Protein AF-A0A7W7SWP2-F1 (afdb_monomer)

Nearest PDB structures (foldseek):
  8hky-assembly1_S14P  TM=2.098E-01  e=2.888E+00  Sulfolobus acidocaldarius DSM 639

Radius of gyration: 24.04 Å; Cα contacts (8 Å, |Δi|>4): 48; chains: 1; bounding box: 56×55×48 Å

Structure (mmCIF, N/CA/C/O backbone):
data_AF-A0A7W7SWP2-F1
#
_entry.id   AF-A0A7W7SWP2-F1
#
loop_
_atom_site.group_PDB
_atom_site.id
_atom_site.type_symbol
_atom_site.label_atom_id
_atom_site.label_alt_id
_atom_site.label_comp_id
_atom_site.label_asym_id
_atom_site.label_entity_id
_atom_site.label_seq_id
_atom_site.pdbx_PDB_ins_code
_atom_site.Cartn_x
_atom_site.Cartn_y
_atom_site.Cartn_z
_atom_site.occupancy
_atom_site.B_iso_or_equiv
_atom_site.auth_seq_id
_atom_site.auth_comp_id
_atom_site.auth_asym_id
_atom_site.auth_atom_id
_atom_site.pdbx_PDB_model_num
ATOM 1 N N . MET A 1 1 ? 23.117 -46.624 16.163 1.00 56.22 1 MET A N 1
ATOM 2 C CA . MET A 1 1 ? 22.921 -45.168 16.314 1.00 56.22 1 MET A CA 1
ATOM 3 C C . MET A 1 1 ? 21.770 -44.788 15.405 1.00 56.22 1 MET A C 1
ATOM 5 O O . MET A 1 1 ? 21.963 -44.734 14.200 1.00 56.22 1 MET A O 1
ATOM 9 N N . SER A 1 2 ? 20.565 -44.674 15.959 1.00 62.66 2 SER A N 1
ATOM 10 C CA . SER A 1 2 ? 19.377 -44.283 15.197 1.00 62.66 2 SER A CA 1
ATOM 11 C C . SER A 1 2 ? 19.330 -42.763 15.142 1.00 62.66 2 SER A C 1
ATOM 13 O O . SER A 1 2 ? 19.323 -42.117 16.189 1.00 62.66 2 SER A O 1
ATOM 15 N N . TYR A 1 3 ? 19.363 -42.201 13.937 1.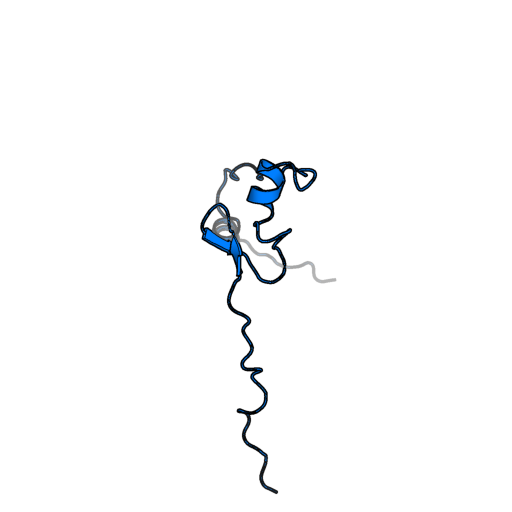00 61.66 3 TYR A N 1
ATOM 16 C CA . TYR A 1 3 ? 19.133 -40.775 13.742 1.00 61.66 3 TYR A CA 1
ATOM 17 C C . TYR A 1 3 ? 17.661 -40.473 14.060 1.00 61.66 3 TYR A C 1
ATOM 19 O O . TYR A 1 3 ? 16.799 -41.251 13.644 1.00 61.66 3 TYR A O 1
ATOM 27 N N . PRO A 1 4 ? 17.349 -39.403 14.810 1.00 59.06 4 PRO A N 1
ATOM 28 C CA . PRO A 1 4 ? 15.969 -38.965 14.944 1.00 59.06 4 PRO A CA 1
ATOM 29 C C . PRO A 1 4 ? 15.439 -38.497 13.579 1.00 59.06 4 PRO A C 1
ATOM 31 O O . PRO A 1 4 ? 16.181 -37.919 12.783 1.00 59.06 4 PRO A O 1
ATOM 34 N N . GLU A 1 5 ? 14.165 -38.791 13.321 1.00 60.38 5 GLU A N 1
ATOM 35 C CA . GLU A 1 5 ? 13.416 -38.420 12.115 1.00 60.38 5 GLU A CA 1
ATOM 36 C C . GLU A 1 5 ? 13.576 -36.924 11.758 1.00 60.38 5 GLU A C 1
ATOM 38 O O . GLU A 1 5 ? 13.497 -36.073 12.650 1.00 60.38 5 GLU A O 1
ATOM 43 N N . PRO A 1 6 ? 13.748 -36.571 10.468 1.00 60.53 6 PRO A N 1
ATOM 44 C CA . PRO A 1 6 ? 13.928 -35.187 10.016 1.00 60.53 6 PRO A CA 1
ATOM 45 C C . PRO A 1 6 ? 12.660 -34.311 10.099 1.00 60.53 6 PRO A C 1
ATOM 47 O O . PRO A 1 6 ? 12.707 -33.143 9.718 1.00 60.53 6 PRO A O 1
ATOM 50 N N . ASP A 1 7 ? 11.544 -34.826 10.618 1.00 53.91 7 ASP A N 1
ATOM 51 C CA . ASP A 1 7 ? 10.256 -34.114 10.657 1.00 53.91 7 ASP A CA 1
ATOM 52 C C . ASP A 1 7 ? 10.129 -33.118 11.833 1.00 53.91 7 ASP A C 1
ATOM 54 O O . ASP A 1 7 ? 9.198 -32.322 11.907 1.00 53.91 7 ASP A O 1
ATOM 58 N N . ALA A 1 8 ? 11.094 -33.100 12.760 1.00 55.25 8 ALA A N 1
ATOM 59 C CA . ALA A 1 8 ? 11.034 -32.273 13.972 1.00 55.25 8 ALA A CA 1
ATOM 60 C C . ALA A 1 8 ? 11.509 -30.809 13.798 1.00 55.25 8 ALA A C 1
ATOM 62 O O . ALA A 1 8 ? 11.590 -30.077 14.785 1.00 55.25 8 ALA A O 1
ATOM 63 N N . LEU A 1 9 ? 11.843 -30.365 12.578 1.00 58.12 9 LEU A N 1
ATOM 64 C CA . LEU A 1 9 ? 12.370 -29.012 12.312 1.00 58.12 9 LEU A CA 1
ATOM 65 C C . LEU A 1 9 ? 11.422 -28.078 11.555 1.00 58.12 9 LEU A C 1
ATOM 67 O O . LEU A 1 9 ? 11.825 -26.961 11.233 1.00 58.12 9 LEU A O 1
ATOM 71 N N . LEU A 1 10 ? 10.179 -28.472 11.281 1.00 61.09 10 LEU A N 1
ATOM 72 C CA . LEU A 1 10 ? 9.212 -27.539 10.705 1.00 61.09 10 LEU A CA 1
ATOM 73 C C . LEU A 1 10 ? 8.430 -26.877 11.844 1.00 61.09 10 LEU A C 1
ATOM 75 O O . LEU A 1 10 ? 7.514 -27.498 12.384 1.00 61.09 10 LEU A O 1
ATOM 79 N N . PRO A 1 11 ? 8.760 -25.636 12.261 1.00 56.69 11 PRO A N 1
ATOM 80 C CA . PRO A 1 11 ? 7.898 -24.921 13.186 1.00 56.69 11 PRO A CA 1
ATOM 81 C C . PRO A 1 11 ? 6.513 -24.804 12.544 1.00 56.69 11 PRO A C 1
ATOM 83 O O . PRO A 1 11 ? 6.343 -24.128 11.530 1.00 56.69 11 PRO A O 1
ATOM 86 N N . ALA A 1 12 ? 5.527 -25.459 13.161 1.00 55.75 12 ALA A N 1
ATOM 87 C CA . ALA A 1 12 ? 4.107 -25.481 12.799 1.00 55.75 12 ALA A CA 1
ATOM 88 C C . ALA A 1 12 ? 3.411 -24.111 12.931 1.00 55.75 12 ALA A C 1
ATOM 90 O O . ALA A 1 12 ? 2.210 -24.014 13.155 1.00 55.75 12 ALA A O 1
ATOM 91 N N . GLU A 1 13 ? 4.160 -23.024 12.810 1.00 54.00 13 GLU A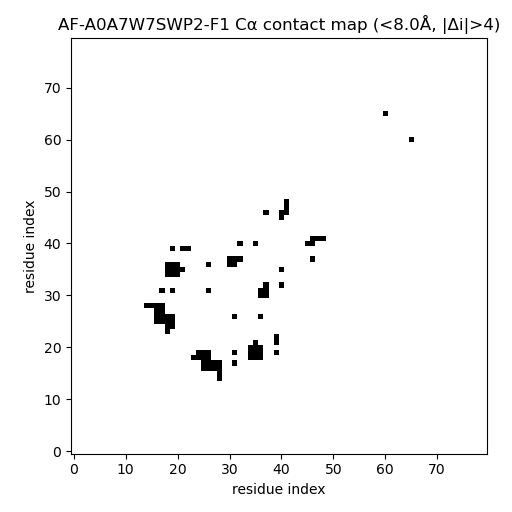 N 1
ATOM 92 C CA . GLU A 1 13 ? 3.710 -21.674 13.091 1.00 54.00 13 GLU A CA 1
ATOM 93 C C . GLU A 1 13 ? 3.985 -20.812 11.865 1.00 54.00 13 GLU A C 1
ATOM 95 O O . GLU A 1 13 ? 4.588 -19.740 11.928 1.00 54.00 13 GLU A O 1
ATOM 100 N N . GLU A 1 14 ? 3.492 -21.264 10.713 1.00 55.53 14 GLU A N 1
ATOM 101 C CA . GLU A 1 14 ? 3.185 -20.391 9.589 1.00 55.53 14 GLU A CA 1
ATOM 102 C C . GLU A 1 14 ? 2.013 -19.467 10.002 1.00 55.53 14 GLU A C 1
ATOM 104 O O . GLU A 1 14 ? 0.899 -19.591 9.512 1.00 55.53 14 GLU A O 1
ATOM 109 N N . SER A 1 15 ? 2.231 -18.583 10.990 1.00 62.88 15 SER A N 1
ATOM 110 C CA . SER A 1 15 ? 1.335 -17.532 11.479 1.00 62.88 15 SER A CA 1
ATOM 111 C C . SER A 1 15 ? 0.506 -16.988 10.326 1.00 62.88 15 SER A C 1
ATOM 113 O O . SER A 1 15 ? 1.023 -16.250 9.483 1.00 62.88 15 SER A O 1
ATOM 115 N N . ALA A 1 16 ? -0.762 -17.386 10.277 1.00 62.72 16 ALA A N 1
ATOM 116 C CA . ALA A 1 16 ? -1.624 -17.099 9.144 1.00 62.72 16 ALA A CA 1
ATOM 117 C C . ALA A 1 16 ? -1.552 -15.604 8.767 1.00 62.72 16 ALA A C 1
ATOM 119 O O . ALA A 1 16 ? -1.506 -14.747 9.666 1.00 62.72 16 ALA A O 1
ATOM 120 N N . PRO A 1 17 ? -1.521 -15.261 7.464 1.00 67.50 17 PRO A N 1
ATOM 121 C CA . PRO A 1 17 ? -1.449 -13.874 7.026 1.00 67.50 17 PRO A CA 1
ATOM 122 C C . PRO A 1 17 ? -2.594 -13.083 7.661 1.00 67.50 17 PRO A C 1
ATOM 124 O O . PRO A 1 17 ? -3.771 -13.437 7.549 1.00 67.50 17 PRO A O 1
ATOM 127 N N . ARG A 1 18 ? -2.247 -12.016 8.383 1.00 79.31 18 ARG A N 1
ATOM 128 C CA . ARG A 1 18 ? -3.237 -11.203 9.092 1.00 79.31 18 ARG A CA 1
ATOM 129 C C . ARG A 1 18 ? -4.023 -10.383 8.066 1.00 79.31 18 ARG A C 1
ATOM 131 O O . ARG A 1 18 ? -3.439 -9.843 7.133 1.00 79.31 18 ARG A O 1
ATOM 138 N N . ARG A 1 19 ? -5.343 -10.269 8.221 1.00 86.31 19 ARG A N 1
ATOM 139 C CA . ARG A 1 19 ? -6.199 -9.516 7.285 1.00 86.31 19 ARG A CA 1
ATOM 140 C C . ARG A 1 19 ? -6.352 -8.061 7.717 1.00 86.31 19 ARG A C 1
ATOM 142 O O . ARG A 1 19 ? -6.474 -7.772 8.904 1.00 86.31 19 ARG A O 1
ATOM 149 N N . CYS A 1 20 ? -6.376 -7.149 6.750 1.00 89.25 20 CYS A N 1
ATOM 150 C CA . CYS A 1 20 ? -6.662 -5.737 6.999 1.00 89.25 20 CYS A CA 1
ATOM 151 C C . CYS A 1 20 ? -8.130 -5.534 7.421 1.00 89.25 20 CYS A C 1
ATOM 153 O O . CYS A 1 20 ? -9.030 -5.974 6.708 1.00 89.25 20 CYS A O 1
ATOM 155 N N . ARG A 1 21 ? -8.390 -4.790 8.506 1.00 89.25 21 ARG A N 1
ATOM 156 C CA . ARG A 1 21 ? -9.756 -4.486 8.988 1.00 89.25 21 ARG A CA 1
ATOM 157 C C . ARG A 1 21 ? -10.616 -3.676 8.010 1.00 89.25 21 ARG A C 1
ATOM 159 O O . ARG A 1 21 ? -11.834 -3.768 8.071 1.00 89.25 21 ARG A O 1
ATOM 166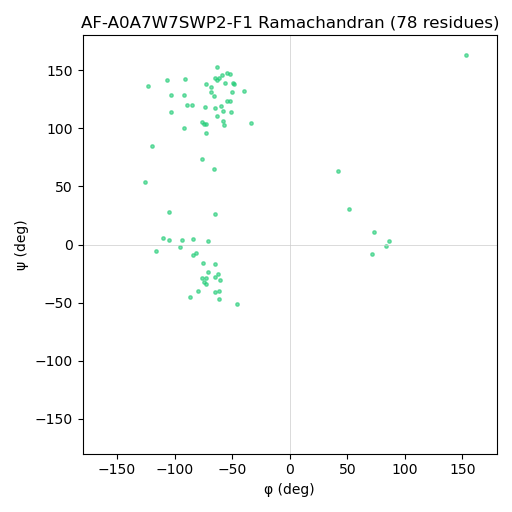 N N . ARG A 1 22 ? -10.005 -2.891 7.112 1.00 87.12 22 ARG A N 1
ATOM 167 C CA . ARG A 1 22 ? -10.729 -2.042 6.144 1.00 87.12 22 ARG A CA 1
ATOM 168 C C . ARG A 1 22 ? -11.096 -2.767 4.848 1.00 87.12 22 ARG A C 1
ATOM 170 O O . ARG A 1 22 ? -12.198 -2.584 4.354 1.00 87.12 22 ARG A O 1
ATOM 177 N N . CYS A 1 23 ? -10.168 -3.525 4.261 1.00 88.69 23 CYS A N 1
ATOM 178 C CA . CYS A 1 23 ? -10.347 -4.131 2.932 1.00 88.69 23 CYS A CA 1
ATOM 179 C C . CYS A 1 23 ? -10.354 -5.665 2.929 1.00 88.69 23 CYS A C 1
ATOM 181 O O . CYS A 1 23 ? -10.549 -6.262 1.879 1.00 88.69 23 CYS A O 1
ATOM 183 N N . GLY A 1 24 ? -10.088 -6.320 4.062 1.00 86.81 24 GLY A N 1
ATOM 184 C CA . GLY A 1 24 ? -10.077 -7.781 4.172 1.00 86.81 24 GLY A CA 1
ATOM 185 C C . GLY A 1 24 ? -8.907 -8.490 3.480 1.00 86.81 24 GLY A C 1
ATOM 186 O O . GLY A 1 24 ? -8.736 -9.691 3.687 1.00 86.81 24 GLY A O 1
ATOM 187 N N . HIS A 1 25 ? -8.077 -7.781 2.705 1.00 85.88 25 HIS A N 1
ATOM 188 C CA . HIS A 1 25 ? -6.938 -8.382 2.013 1.00 85.88 25 HIS A CA 1
ATOM 189 C C . HIS A 1 25 ? -5.906 -8.964 2.994 1.00 85.88 25 HIS A C 1
ATOM 191 O O . HIS A 1 25 ? -5.654 -8.357 4.047 1.00 85.88 25 HIS A O 1
ATOM 197 N N . PRO A 1 26 ? -5.303 -10.123 2.658 1.00 83.38 26 PRO A N 1
ATOM 198 C CA . PRO A 1 26 ? -4.223 -10.703 3.441 1.00 83.38 26 PRO A CA 1
ATOM 199 C C . PRO A 1 26 ? -3.005 -9.781 3.382 1.00 83.38 26 PRO A C 1
ATOM 201 O O . PRO A 1 26 ? -2.561 -9.375 2.310 1.00 83.38 26 PRO A O 1
ATOM 204 N N . VAL A 1 27 ? -2.474 -9.432 4.548 1.00 81.94 27 VAL A N 1
ATOM 205 C CA . VAL A 1 27 ? -1.278 -8.607 4.685 1.00 81.94 27 VAL A CA 1
ATOM 206 C C . VAL A 1 27 ? -0.113 -9.528 5.046 1.00 81.94 27 VAL A C 1
ATOM 208 O O . VAL A 1 27 ? -0.243 -10.323 5.986 1.00 81.94 27 VAL A O 1
ATOM 211 N N . PRO A 1 28 ? 1.020 -9.451 4.319 1.00 70.81 28 PRO A N 1
ATOM 212 C CA . PRO A 1 28 ? 2.199 -10.247 4.637 1.00 70.81 28 PRO A CA 1
ATOM 213 C C . PRO A 1 28 ? 2.627 -9.982 6.085 1.00 70.81 28 PRO A C 1
ATOM 215 O O . PRO A 1 28 ? 2.548 -8.846 6.567 1.00 70.81 28 PRO A O 1
ATOM 218 N N . ARG A 1 29 ? 3.013 -11.059 6.782 1.00 63.88 29 ARG A N 1
ATOM 219 C CA . ARG A 1 29 ? 3.284 -11.098 8.229 1.00 63.88 29 ARG A CA 1
ATOM 220 C C . ARG A 1 29 ? 4.023 -9.847 8.722 1.00 63.88 29 ARG A C 1
ATOM 222 O O . ARG A 1 29 ? 5.011 -9.422 8.132 1.00 63.88 29 ARG A O 1
ATOM 229 N N . GLY A 1 30 ? 3.524 -9.264 9.813 1.00 62.12 30 GLY A N 1
ATOM 230 C CA . GLY A 1 30 ? 4.174 -8.153 10.521 1.00 62.12 30 GLY A CA 1
ATOM 231 C C . GLY A 1 30 ? 3.920 -6.744 9.972 1.00 62.12 30 GLY A C 1
ATOM 232 O O . GLY A 1 30 ? 4.399 -5.790 10.571 1.00 62.12 30 GLY A O 1
ATOM 233 N N . ARG A 1 31 ? 3.154 -6.565 8.883 1.00 67.88 31 ARG A N 1
ATOM 234 C CA . ARG A 1 31 ? 2.896 -5.233 8.283 1.00 67.88 31 ARG A CA 1
ATOM 235 C C . ARG A 1 31 ? 1.502 -4.657 8.553 1.00 67.88 31 ARG A C 1
ATOM 237 O O . ARG A 1 31 ? 0.970 -3.918 7.721 1.00 67.88 31 ARG A O 1
ATOM 244 N N . LEU A 1 32 ? 0.882 -5.021 9.673 1.00 77.00 32 LEU A N 1
ATOM 245 C CA . LEU A 1 32 ? -0.336 -4.343 10.112 1.00 77.00 32 LEU A CA 1
ATOM 246 C C . LEU A 1 32 ? 0.022 -3.193 11.049 1.00 77.00 32 LEU A C 1
ATOM 248 O O . LEU A 1 32 ? 0.708 -3.397 12.043 1.00 77.00 32 LEU A O 1
ATOM 252 N N . PHE A 1 33 ? -0.507 -2.015 10.750 1.00 82.81 33 PHE A N 1
ATOM 253 C CA . PHE A 1 33 ? -0.521 -0.869 11.646 1.00 82.81 33 PHE A CA 1
ATOM 254 C C . PHE A 1 33 ? -1.926 -0.755 12.233 1.00 82.81 33 PHE A C 1
ATOM 256 O O . PHE A 1 33 ? -2.889 -0.586 11.486 1.00 82.81 33 PHE A O 1
ATOM 263 N N . GLU A 1 34 ? -2.067 -0.968 13.544 1.00 86.00 34 GLU A N 1
ATOM 264 C CA . GLU A 1 34 ? -3.366 -0.966 14.247 1.00 86.00 34 GLU A CA 1
ATOM 265 C C . GLU A 1 34 ? -4.446 -1.881 13.621 1.00 86.00 34 GLU A C 1
ATOM 267 O O . GLU A 1 34 ? -5.648 -1.629 13.689 1.00 86.00 34 GLU A O 1
ATOM 272 N N . GLY A 1 35 ? -4.035 -2.983 12.985 1.00 86.88 35 GLY A N 1
ATOM 273 C CA . GLY A 1 35 ? -4.957 -3.901 12.304 1.00 86.88 35 GLY A CA 1
ATOM 274 C C . GLY A 1 35 ? -5.300 -3.518 10.858 1.00 86.88 35 GLY A C 1
ATOM 275 O O . GLY A 1 35 ? -6.078 -4.218 10.205 1.00 86.88 35 GLY A O 1
ATOM 276 N N . TYR A 1 36 ? -4.703 -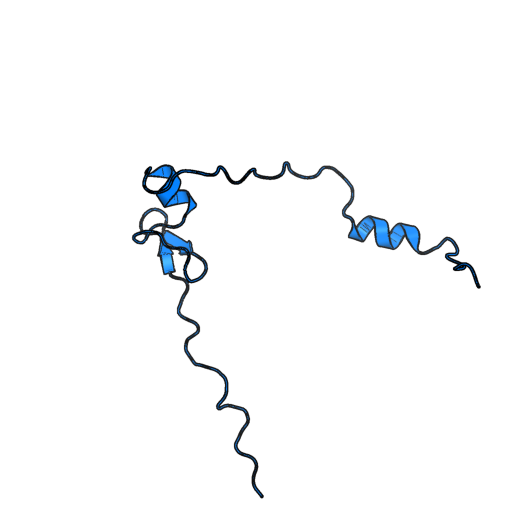2.456 10.322 1.00 88.44 36 TYR A N 1
ATOM 277 C CA . TYR A 1 36 ? -4.826 -2.046 8.927 1.00 88.44 36 TYR A CA 1
ATOM 278 C C . TYR A 1 36 ? -3.545 -2.350 8.152 1.00 88.44 36 TYR A C 1
ATOM 280 O O . TYR A 1 36 ? -2.437 -2.195 8.659 1.00 88.44 36 TYR A O 1
ATOM 288 N N . GLY A 1 37 ? -3.681 -2.782 6.896 1.00 89.00 37 GLY A N 1
ATOM 289 C CA . GLY A 1 37 ? -2.534 -2.845 5.988 1.00 89.00 37 GLY A CA 1
ATOM 290 C C . GLY A 1 37 ? -1.976 -1.444 5.730 1.00 89.00 37 GLY A C 1
ATOM 291 O O . GLY A 1 37 ? -2.735 -0.477 5.767 1.00 89.00 37 GLY A O 1
ATOM 292 N N . ILE A 1 38 ? -0.678 -1.344 5.428 1.00 85.75 38 ILE A N 1
ATOM 293 C CA . ILE A 1 38 ? 0.044 -0.073 5.214 1.00 85.75 38 ILE A CA 1
ATOM 294 C C . ILE A 1 38 ? -0.738 0.894 4.307 1.00 85.75 38 ILE A C 1
ATOM 296 O O . ILE A 1 38 ? -1.016 2.021 4.701 1.00 85.75 38 ILE A O 1
ATOM 300 N N . ASP A 1 39 ? -1.189 0.442 3.133 1.00 84.06 39 ASP A N 1
ATOM 301 C CA . ASP A 1 39 ? -1.938 1.277 2.180 1.00 84.06 39 ASP A CA 1
ATOM 302 C C . ASP A 1 39 ? -3.305 1.746 2.709 1.00 84.06 39 ASP A C 1
ATOM 304 O O . ASP A 1 39 ? -3.839 2.768 2.279 1.00 84.06 39 ASP A O 1
ATOM 308 N N . CYS A 1 40 ? -3.923 0.984 3.614 1.00 87.88 40 CYS A N 1
ATOM 309 C CA . CYS A 1 40 ? -5.166 1.390 4.268 1.00 87.88 40 CYS A CA 1
ATOM 310 C C . CYS A 1 40 ? -4.899 2.372 5.405 1.00 87.88 40 CYS A C 1
ATOM 312 O O . CYS A 1 40 ? -5.647 3.333 5.529 1.00 87.88 40 CYS A O 1
ATOM 314 N N . ALA A 1 41 ? -3.838 2.161 6.183 1.00 89.06 41 ALA A N 1
ATOM 315 C CA . ALA A 1 41 ? -3.441 3.061 7.256 1.00 89.06 41 ALA A CA 1
ATOM 316 C C . ALA A 1 41 ? -3.014 4.439 6.715 1.00 89.06 41 ALA A C 1
ATOM 318 O O . ALA A 1 41 ? -3.459 5.457 7.237 1.00 89.06 41 ALA A O 1
ATOM 319 N N . ILE A 1 42 ? -2.272 4.491 5.601 1.00 87.44 42 ILE A N 1
ATOM 320 C CA . ILE A 1 42 ? -1.940 5.749 4.903 1.00 87.44 42 ILE A CA 1
ATOM 321 C C . ILE A 1 42 ? -3.215 6.457 4.424 1.00 87.44 42 ILE A C 1
ATOM 323 O O . ILE A 1 42 ? -3.405 7.641 4.683 1.00 87.44 42 ILE A O 1
ATOM 327 N N . ARG A 1 43 ? -4.143 5.728 3.784 1.00 85.56 43 ARG A N 1
ATOM 328 C CA . ARG A 1 43 ? -5.437 6.287 3.340 1.00 85.56 43 ARG A CA 1
ATOM 329 C C . ARG A 1 43 ? -6.354 6.734 4.481 1.00 85.56 43 ARG A C 1
ATOM 331 O O . ARG A 1 43 ? -7.341 7.409 4.212 1.00 85.56 43 ARG A O 1
ATOM 338 N N . LEU A 1 44 ? -6.101 6.294 5.711 1.00 87.94 44 LEU A N 1
ATOM 339 C CA . LEU A 1 44 ? -6.817 6.728 6.914 1.00 87.94 44 LEU A CA 1
ATOM 340 C C . LEU A 1 44 ? -6.087 7.863 7.648 1.00 87.94 44 LEU A C 1
ATOM 342 O O . LEU A 1 44 ? -6.595 8.337 8.655 1.00 87.94 44 LEU A O 1
ATOM 346 N N . GLY A 1 45 ? -4.909 8.288 7.175 1.00 87.12 45 GLY A N 1
ATOM 347 C CA . GLY A 1 45 ? -4.083 9.292 7.850 1.00 87.12 45 GLY A CA 1
ATOM 348 C C . GLY A 1 45 ? -3.375 8.784 9.112 1.00 87.12 45 GLY A C 1
ATOM 349 O O . GLY A 1 45 ? -2.809 9.581 9.847 1.00 87.12 45 GLY A O 1
ATOM 350 N N . MET A 1 46 ? -3.389 7.470 9.364 1.00 86.44 46 MET A N 1
ATOM 351 C CA . MET A 1 46 ? -2.744 6.836 10.525 1.00 86.44 46 MET A CA 1
ATOM 352 C C . MET A 1 46 ? -1.220 6.743 10.371 1.00 86.44 46 MET A C 1
ATOM 354 O O . MET A 1 46 ? -0.485 6.733 11.352 1.00 86.44 46 MET A O 1
ATOM 358 N N . LEU A 1 47 ? -0.746 6.661 9.126 1.00 84.69 47 LEU A N 1
ATOM 359 C CA . LEU A 1 47 ? 0.669 6.618 8.774 1.00 84.69 47 LEU A CA 1
ATOM 360 C C . LEU A 1 47 ? 0.984 7.767 7.812 1.00 84.69 47 LEU A C 1
ATOM 362 O O . LEU A 1 47 ? 0.226 7.962 6.855 1.00 84.69 47 LEU A O 1
ATOM 366 N N . PRO A 1 48 ? 2.107 8.488 8.002 1.00 74.25 48 PRO A N 1
ATOM 367 C CA . PRO A 1 48 ? 2.601 9.407 6.989 1.00 74.25 48 PRO A CA 1
ATOM 368 C C . PRO A 1 48 ? 2.882 8.612 5.711 1.00 74.25 48 PRO A C 1
ATOM 370 O O . PRO A 1 48 ? 3.656 7.653 5.702 1.00 74.25 48 PRO A O 1
ATOM 373 N N . GLY A 1 49 ? 2.194 8.967 4.629 1.00 66.69 49 GLY A N 1
ATOM 374 C CA . GLY A 1 49 ? 2.336 8.274 3.360 1.00 66.69 49 GLY A CA 1
ATOM 375 C C . GLY A 1 49 ? 3.649 8.638 2.688 1.00 66.69 49 GLY A C 1
ATOM 376 O O . GLY A 1 49 ? 3.732 9.683 2.053 1.00 66.69 49 GLY A O 1
ATOM 377 N N . THR A 1 50 ? 4.646 7.753 2.726 1.00 63.88 50 THR A N 1
ATOM 378 C CA . THR A 1 50 ? 5.564 7.690 1.590 1.00 63.88 50 THR A CA 1
ATOM 379 C C . THR A 1 50 ? 4.763 7.039 0.475 1.00 63.88 50 THR A C 1
ATOM 381 O O . THR A 1 50 ? 4.446 5.848 0.523 1.00 63.88 50 THR A O 1
ATOM 384 N N . ALA A 1 51 ? 4.302 7.842 -0.485 1.0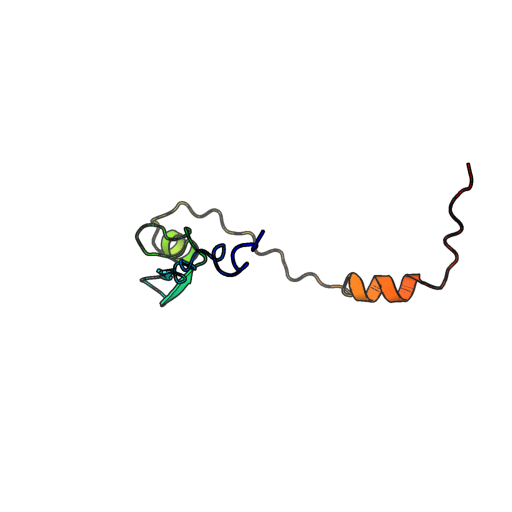0 57.91 51 ALA A N 1
ATOM 385 C CA . ALA A 1 51 ? 3.719 7.293 -1.695 1.00 57.91 51 ALA A CA 1
ATOM 386 C C . ALA A 1 51 ? 4.727 6.269 -2.224 1.00 57.91 51 ALA A C 1
ATOM 388 O O . ALA A 1 51 ? 5.854 6.633 -2.560 1.00 57.91 51 ALA A O 1
ATOM 389 N N . ARG A 1 52 ? 4.367 4.978 -2.233 1.00 59.09 52 ARG A N 1
ATOM 390 C CA . ARG A 1 52 ? 5.133 4.008 -3.010 1.00 59.09 52 ARG A CA 1
ATOM 391 C C . ARG A 1 52 ? 5.062 4.546 -4.422 1.00 59.09 52 ARG A C 1
ATOM 393 O O . ARG A 1 52 ? 3.983 4.523 -5.015 1.00 59.09 52 ARG A O 1
ATOM 400 N N . VAL A 1 53 ? 6.168 5.104 -4.904 1.00 57.78 53 VAL A N 1
ATOM 401 C CA . VAL A 1 53 ? 6.308 5.456 -6.307 1.00 57.78 53 VAL A CA 1
ATOM 402 C C . VAL A 1 53 ? 6.058 4.143 -7.021 1.00 57.78 53 VAL A C 1
ATOM 404 O O . VAL A 1 53 ? 6.867 3.219 -6.944 1.00 57.78 53 VAL A O 1
ATOM 407 N N . ARG A 1 54 ? 4.862 3.993 -7.592 1.00 59.66 54 ARG A N 1
ATOM 408 C CA . ARG A 1 54 ? 4.634 2.909 -8.528 1.00 59.66 54 ARG A CA 1
ATOM 409 C C . ARG A 1 54 ? 5.596 3.233 -9.651 1.00 59.66 54 ARG A C 1
ATOM 411 O O . ARG A 1 54 ? 5.432 4.267 -10.296 1.00 59.66 54 ARG A O 1
ATOM 418 N N . ALA A 1 55 ? 6.637 2.416 -9.792 1.00 62.94 55 ALA A N 1
ATOM 419 C CA . ALA A 1 55 ? 7.446 2.463 -10.991 1.00 62.94 55 ALA A CA 1
ATOM 420 C C . ALA A 1 55 ? 6.465 2.396 -12.164 1.00 62.94 55 ALA A C 1
ATOM 422 O O . ALA A 1 55 ? 5.507 1.612 -12.123 1.00 62.94 55 ALA A O 1
ATOM 423 N N . ALA A 1 56 ? 6.632 3.299 -13.129 1.00 75.88 56 ALA A N 1
ATOM 424 C CA . ALA A 1 56 ? 5.835 3.254 -14.340 1.00 75.88 56 ALA A CA 1
ATOM 425 C C . ALA A 1 56 ? 5.930 1.837 -14.934 1.00 75.88 56 ALA A C 1
ATOM 427 O O . ALA A 1 56 ? 6.971 1.189 -14.767 1.00 75.88 56 ALA A O 1
ATOM 428 N N . PRO A 1 57 ? 4.861 1.328 -15.572 1.00 75.38 57 PRO A N 1
ATOM 429 C CA . PRO A 1 57 ? 4.991 0.114 -16.360 1.00 75.38 57 PRO A CA 1
ATOM 430 C C . PRO A 1 57 ? 6.160 0.317 -17.322 1.00 75.38 57 PRO A C 1
ATOM 432 O O . PRO A 1 57 ? 6.233 1.321 -18.026 1.00 75.38 57 PRO A O 1
ATOM 435 N N . GLN A 1 58 ? 7.121 -0.590 -17.245 1.00 78.19 58 GLN A N 1
ATOM 436 C CA . GLN A 1 58 ? 8.292 -0.565 -18.099 1.00 78.19 58 GLN A CA 1
ATOM 437 C C . GLN A 1 58 ? 7.867 -0.994 -19.500 1.00 78.19 58 GLN A C 1
ATOM 439 O O . GLN A 1 58 ? 7.323 -2.080 -19.686 1.00 78.19 58 GLN A O 1
ATOM 444 N N . GLU A 1 59 ? 8.041 -0.087 -20.456 1.00 82.94 59 GLU A N 1
ATOM 445 C CA . GLU A 1 59 ? 7.794 -0.327 -21.872 1.00 82.94 59 GLU A CA 1
ATOM 446 C C . GLU A 1 59 ? 9.090 -0.860 -22.485 1.00 82.94 59 GLU A C 1
ATOM 448 O O . GLU A 1 59 ? 10.129 -0.203 -22.421 1.00 82.94 59 GLU A O 1
ATOM 453 N N . GLY A 1 60 ? 9.048 -2.067 -23.040 1.00 79.38 60 GLY A N 1
ATOM 454 C CA . GLY A 1 60 ? 10.209 -2.695 -23.659 1.00 79.38 60 GLY A CA 1
ATOM 455 C C . GLY A 1 60 ? 10.125 -4.219 -23.628 1.00 79.38 60 GLY A C 1
ATOM 456 O O . GLY A 1 60 ? 9.304 -4.765 -22.887 1.00 79.38 60 GLY A O 1
ATOM 457 N N . PRO A 1 61 ? 10.939 -4.902 -24.449 1.00 79.12 61 PRO A N 1
ATOM 458 C CA . PRO A 1 61 ? 11.060 -6.352 -24.393 1.00 79.12 61 PRO A CA 1
ATOM 459 C C . PRO A 1 61 ? 11.575 -6.775 -23.018 1.00 79.12 61 PRO A C 1
ATOM 461 O O . PRO A 1 61 ? 12.402 -6.081 -22.412 1.00 79.12 61 PRO A O 1
ATOM 464 N N . ASP A 1 62 ? 11.073 -7.905 -22.526 1.00 79.56 62 ASP A N 1
ATOM 465 C CA . ASP A 1 62 ? 11.515 -8.441 -21.249 1.00 79.56 62 ASP A CA 1
ATOM 466 C C . ASP A 1 62 ? 13.033 -8.690 -21.292 1.00 79.56 62 ASP A C 1
ATOM 468 O O . ASP A 1 62 ? 13.614 -8.998 -22.339 1.00 79.56 62 ASP A O 1
ATOM 472 N N . LEU A 1 63 ? 13.715 -8.506 -20.160 1.00 77.75 63 LEU A N 1
ATOM 473 C CA . LEU A 1 63 ? 15.161 -8.732 -20.104 1.00 77.75 63 LEU A CA 1
ATOM 474 C C . LEU A 1 63 ? 15.509 -10.187 -20.442 1.00 77.75 63 LEU A C 1
ATOM 476 O O . LEU A 1 63 ? 16.573 -10.433 -21.000 1.00 77.75 63 LEU A O 1
ATOM 480 N N . PHE A 1 64 ? 14.625 -11.139 -20.140 1.00 78.88 64 PHE A N 1
ATOM 481 C CA . PHE A 1 64 ? 14.819 -12.541 -20.489 1.00 78.88 64 PHE A CA 1
ATOM 482 C C . PHE A 1 64 ? 14.635 -12.806 -21.988 1.00 78.88 64 PHE A C 1
ATOM 484 O O . PHE A 1 64 ? 15.394 -13.610 -22.526 1.00 78.88 64 PHE A O 1
ATOM 491 N N . ASP A 1 65 ? 13.736 -12.087 -22.673 1.00 74.75 65 ASP A N 1
ATOM 492 C CA . ASP A 1 65 ? 13.608 -12.158 -24.140 1.00 74.75 65 ASP A CA 1
ATOM 493 C C . ASP A 1 65 ? 14.912 -11.702 -24.824 1.00 74.75 65 ASP A C 1
ATOM 495 O O . ASP A 1 65 ? 15.398 -12.333 -25.760 1.00 74.75 65 ASP A O 1
ATOM 499 N N . GLN A 1 66 ? 15.556 -10.654 -24.301 1.00 72.44 66 GLN A N 1
ATOM 500 C CA . GLN A 1 66 ? 16.821 -10.144 -24.851 1.00 72.44 66 GLN A CA 1
ATOM 501 C C . GLN A 1 66 ? 18.026 -11.064 -24.596 1.00 72.44 66 GLN A C 1
ATOM 503 O O . GLN A 1 66 ? 19.017 -11.002 -25.325 1.00 72.44 66 GLN A O 1
ATOM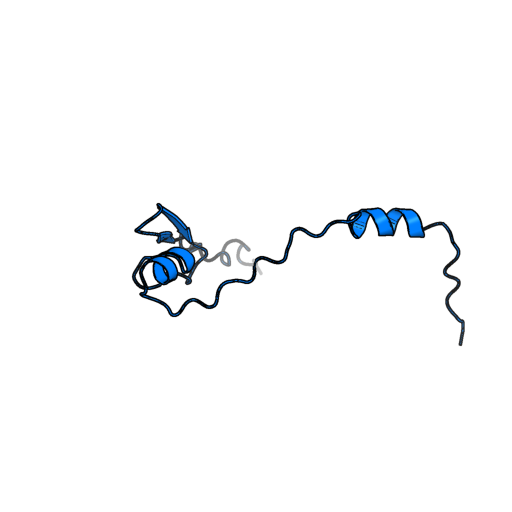 508 N N . LEU A 1 67 ? 17.974 -11.917 -23.567 1.00 71.75 67 LEU A N 1
ATOM 509 C CA . LEU A 1 67 ? 19.044 -12.880 -23.296 1.00 71.75 67 LEU A CA 1
ATOM 510 C C . LEU A 1 67 ? 19.068 -14.031 -24.310 1.00 71.75 67 LEU A C 1
ATOM 512 O O . LEU A 1 67 ? 20.143 -14.580 -24.562 1.00 71.75 67 LEU A O 1
ATOM 516 N N . GLU A 1 68 ? 17.924 -14.399 -24.891 1.00 64.81 68 GLU A N 1
ATOM 517 C CA . GLU A 1 68 ? 17.879 -15.434 -25.929 1.00 64.81 68 GLU A CA 1
ATOM 518 C C . 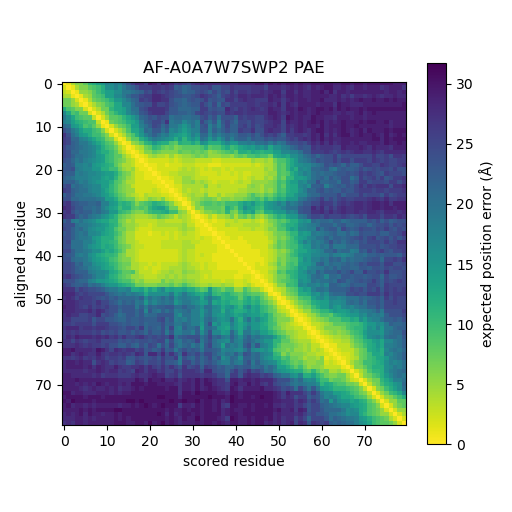GLU A 1 68 ? 18.417 -14.919 -27.271 1.00 64.81 68 GLU A C 1
ATOM 520 O O . GLU A 1 68 ? 19.099 -15.656 -27.982 1.00 64.81 68 GLU A O 1
ATOM 525 N N . GLU A 1 69 ? 18.221 -13.632 -27.568 1.00 59.06 69 GLU A N 1
ATOM 526 C CA . GLU A 1 69 ? 18.684 -12.992 -28.808 1.00 59.06 69 GLU A CA 1
ATOM 527 C C . GLU A 1 69 ? 20.201 -12.708 -28.840 1.00 59.06 69 GLU A C 1
ATOM 529 O O . GLU A 1 69 ? 20.778 -12.522 -29.909 1.00 59.06 69 GLU A O 1
ATOM 534 N N . GLY A 1 70 ? 20.884 -12.740 -27.690 1.00 53.31 70 GLY A N 1
ATOM 535 C CA . GLY A 1 70 ? 22.331 -12.508 -27.583 1.00 53.31 70 GLY A CA 1
ATOM 536 C C . GLY A 1 70 ? 23.215 -13.761 -27.614 1.00 53.31 70 GLY A C 1
ATOM 537 O O . GLY A 1 70 ? 24.424 -13.650 -27.407 1.00 53.31 70 GLY A O 1
ATOM 538 N N . ARG A 1 71 ? 22.656 -14.965 -27.811 1.00 54.78 71 ARG A N 1
ATOM 539 C CA . ARG A 1 71 ? 23.426 -16.215 -27.651 1.00 54.78 71 ARG A CA 1
ATOM 540 C C . ARG A 1 71 ? 24.238 -16.645 -28.883 1.00 54.78 71 ARG A C 1
ATOM 542 O O . ARG A 1 71 ? 25.070 -17.539 -28.738 1.00 54.78 71 ARG A O 1
ATOM 549 N N . ASP A 1 72 ? 24.074 -16.002 -30.042 1.00 56.78 72 ASP A N 1
ATOM 550 C CA . ASP A 1 72 ? 24.734 -16.440 -31.289 1.00 56.78 72 ASP A CA 1
ATOM 551 C C . ASP A 1 72 ? 25.932 -15.597 -31.767 1.00 56.78 72 ASP A C 1
ATOM 553 O O . ASP A 1 72 ? 26.552 -15.938 -32.768 1.00 56.78 72 ASP A O 1
ATOM 557 N N . GLU A 1 73 ? 26.373 -14.572 -31.031 1.00 57.22 73 GLU A N 1
ATOM 558 C CA . GLU A 1 73 ? 27.604 -13.843 -31.386 1.00 57.22 73 GLU A CA 1
ATOM 559 C C . GLU A 1 73 ? 28.662 -13.911 -30.279 1.00 57.22 73 GLU A C 1
ATOM 561 O O . GLU A 1 73 ? 28.797 -13.048 -29.417 1.00 57.22 73 GLU A O 1
ATOM 566 N N . GLY A 1 74 ? 29.431 -15.005 -30.323 1.00 56.94 74 GLY A N 1
ATOM 567 C CA . GLY A 1 74 ? 30.873 -15.019 -30.067 1.00 56.94 74 GLY A CA 1
ATOM 568 C C . GLY A 1 74 ? 31.395 -14.172 -28.907 1.00 56.94 74 GLY A C 1
ATOM 569 O O . GLY A 1 74 ? 32.243 -13.306 -29.113 1.00 56.94 74 GLY A O 1
ATOM 570 N N . CYS A 1 75 ? 31.004 -14.478 -27.669 1.00 56.78 75 CYS A N 1
ATOM 571 C CA . CYS A 1 75 ? 31.756 -14.002 -26.509 1.00 56.78 75 CYS A CA 1
ATOM 572 C C . CYS A 1 75 ? 33.044 -14.835 -26.351 1.00 56.78 75 CYS A C 1
ATOM 574 O O . CYS A 1 75 ? 33.159 -15.702 -25.484 1.00 56.78 75 CYS A O 1
ATOM 576 N N . SER A 1 76 ? 34.027 -14.605 -27.22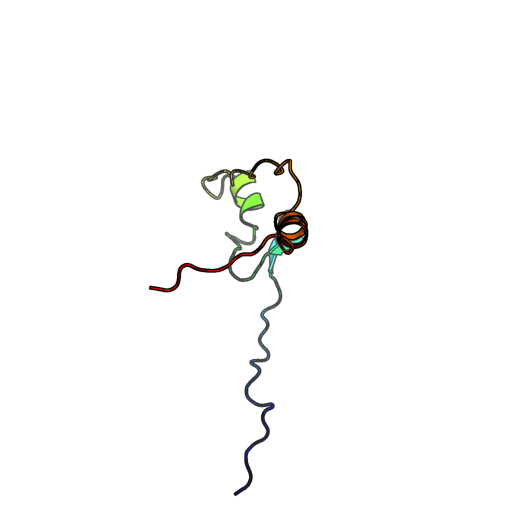6 1.00 61.25 76 SER A N 1
ATOM 577 C CA . SER A 1 76 ? 35.419 -14.958 -26.945 1.00 61.25 76 SER A CA 1
ATOM 578 C C . SER A 1 76 ? 35.938 -13.958 -25.914 1.00 61.25 76 SER A C 1
ATOM 580 O O . SER A 1 76 ? 36.320 -12.842 -26.257 1.00 61.25 76 SER A O 1
ATOM 582 N N . GLY A 1 77 ? 35.889 -14.334 -24.634 1.00 60.81 77 GLY A N 1
ATOM 583 C CA . GLY A 1 77 ? 36.443 -13.514 -23.556 1.00 60.81 77 GLY A CA 1
ATOM 584 C C . GLY A 1 77 ? 37.919 -13.172 -23.812 1.00 60.81 77 GLY A C 1
ATOM 585 O O . GLY A 1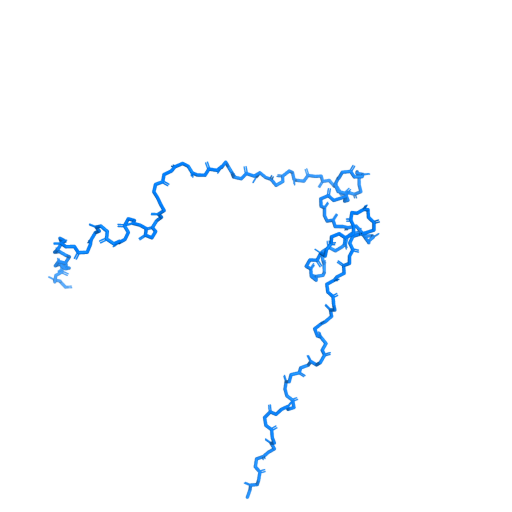 77 ? 38.635 -13.978 -24.420 1.00 60.81 77 GLY A O 1
ATOM 586 N N . PRO A 1 78 ? 38.410 -11.997 -23.375 1.00 58.16 78 PRO A N 1
ATOM 587 C CA . PRO A 1 78 ? 39.822 -11.682 -23.510 1.00 58.16 78 PRO A CA 1
ATOM 588 C C . PRO A 1 78 ? 40.627 -12.649 -22.637 1.00 58.16 78 PRO A C 1
ATOM 590 O O . PRO A 1 78 ? 40.465 -12.696 -21.420 1.00 58.16 78 PRO A O 1
ATOM 593 N N . SER A 1 79 ? 41.478 -13.443 -23.284 1.00 52.88 79 SER A N 1
ATOM 594 C CA . SER A 1 79 ? 42.518 -14.212 -22.608 1.00 52.88 79 SER A CA 1
ATOM 595 C C . SER A 1 79 ? 43.640 -13.249 -22.225 1.00 52.88 79 SER A C 1
ATOM 597 O O . SER A 1 79 ? 44.383 -12.820 -23.105 1.00 52.88 79 SER A O 1
ATOM 599 N N . SER A 1 80 ? 43.732 -12.918 -20.937 1.00 52.50 80 SER A N 1
ATOM 600 C CA . SER A 1 80 ? 44.918 -12.345 -20.288 1.00 52.50 80 SER A CA 1
ATOM 601 C C . SER A 1 80 ? 45.021 -12.879 -18.869 1.00 52.50 80 SER A C 1
ATOM 603 O O . SER A 1 80 ? 44.003 -12.787 -18.147 1.00 52.50 80 SER A O 1
#

Mean predicted aligned error: 17.4 Å

Organism: NCBI:txid1282883

Solvent-accessible surface area (backbone atoms only — not comparable to full-atom values): 5563 Å² total; per-residue (Å²): 137,84,79,80,73,85,76,84,73,68,77,92,67,77,68,69,60,48,52,15,77,86,77,60,49,72,29,68,77,89,49,58,55,96,50,21,29,58,76,55,24,32,77,68,68,76,38,89,68,75,74,75,77,71,74,72,86,79,86,72,82,54,74,70,61,55,56,66,74,59,71,82,70,80,84,76,71,86,89,127

Sequence (80 aa):
MSYPEPDALLPAEESAPRRCRRCGHPVPRGRLFEGYGIDCAIRLGMLPGTARVRAAPQEGPDLFDQLEEGRDEGCSGPSS

pLDDT: mean 70.95, std 12.62, range [52.5, 89.25]

Foldseek 3Di:
DDDPDPPPPDPPPPPFQQAAPPPRDREHPPQDDVRHHPVVCCVVVNDVDPPPPPDPPDPDDDPVVVVVVPPPDDPPDDDD

Secondary structure (DSSP, 8-state):
-PPPPGGGG--S---PPEEPTTT-PEEPTT-EETTEEHHHHHHTTSS-------PPPPPS--HHHHHHHTTTS-------